Protein AF-A0A2S0JTE1-F1 (afdb_monomer_lite)

pLDDT: mean 75.39, std 14.29, range [30.73, 97.19]

Secondary structure (DSSP, 8-state):
------HHHHHHHHHHHHHHHHTTPBPP-GGG--SSEEEETTTTEEEEPPTTHHHHHHHHHHHH-TTSPP--HHHHHHHHHHHHHHTT--HHHHHHHH-TT-HHHHHHHHHHHHHHHHHHHHHHHHHHHHHHHHHHHHS--

Sequence (141 aa):
MYLQSSGEILQWKAKQQELYEEMGFKIAIEELQPVFTRFHQQKYEMTYMRESTPNDKLVAFYGRHPNLHRIKVHDFRHTHASLLFETGASLKDVQARLGHSDIKTTMDIYTHVTQTAREKLADQFKITLIFNQGVLFLLST

Structure (mmCIF, N/CA/C/O backbone):
data_AF-A0A2S0JTE1-F1
#
_entry.id   AF-A0A2S0JTE1-F1
#
loop_
_atom_site.group_PDB
_atom_site.id
_atom_site.type_symbol
_atom_site.label_atom_id
_atom_site.label_alt_id
_atom_site.label_comp_id
_atom_site.label_asym_id
_atom_site.label_entity_id
_atom_site.label_seq_id
_atom_site.pdbx_PDB_ins_code
_atom_site.Cartn_x
_atom_site.Cartn_y
_atom_site.Cartn_z
_atom_site.occupancy
_atom_site.B_iso_or_equiv
_atom_site.auth_seq_id
_atom_site.auth_comp_id
_atom_site.auth_asym_id
_atom_site.auth_atom_id
_atom_site.pdbx_PDB_model_num
ATOM 1 N N . MET A 1 1 ? 7.929 18.487 3.326 1.00 30.73 1 MET A N 1
ATOM 2 C CA . MET A 1 1 ? 8.744 17.881 4.398 1.00 30.73 1 MET A CA 1
ATOM 3 C C . MET A 1 1 ? 9.301 16.584 3.834 1.00 30.73 1 MET A C 1
ATOM 5 O O . MET A 1 1 ? 8.558 15.620 3.714 1.00 30.73 1 MET A O 1
ATOM 9 N N . TYR A 1 2 ? 10.533 16.621 3.321 1.00 33.75 2 TYR A N 1
ATOM 10 C CA . TYR A 1 2 ? 11.193 15.449 2.747 1.00 33.75 2 TYR A CA 1
ATOM 11 C C . TYR A 1 2 ? 11.408 14.440 3.874 1.00 33.75 2 TYR A C 1
ATOM 13 O O . TYR A 1 2 ? 12.097 14.743 4.845 1.00 33.75 2 TYR A O 1
ATOM 21 N N . LEU A 1 3 ? 10.763 13.278 3.783 1.00 41.69 3 LEU A N 1
ATOM 22 C CA . LEU A 1 3 ? 11.110 12.140 4.622 1.00 41.69 3 LEU A CA 1
ATOM 23 C C . LEU A 1 3 ? 12.594 11.864 4.366 1.00 41.69 3 LEU A C 1
ATOM 25 O O . LEU A 1 3 ? 12.960 11.563 3.231 1.00 41.69 3 LEU A O 1
ATOM 29 N N . GLN A 1 4 ? 13.440 12.021 5.387 1.00 48.25 4 GLN A N 1
ATOM 30 C CA . GLN A 1 4 ? 14.781 11.445 5.376 1.00 48.25 4 GLN A CA 1
ATOM 31 C C . GLN A 1 4 ? 14.611 9.975 4.998 1.00 48.25 4 GLN A C 1
ATOM 33 O O . GLN A 1 4 ? 14.026 9.203 5.757 1.00 48.25 4 GLN A O 1
ATOM 38 N N . SER A 1 5 ? 15.037 9.616 3.789 1.00 56.75 5 SER A N 1
ATOM 39 C CA . SER A 1 5 ? 15.086 8.234 3.332 1.00 56.75 5 SER A CA 1
ATOM 40 C C . SER A 1 5 ? 15.784 7.425 4.423 1.00 56.75 5 SER A C 1
ATOM 42 O O . SER A 1 5 ? 16.907 7.765 4.799 1.00 56.75 5 SER A O 1
ATOM 44 N N . SER A 1 6 ? 15.123 6.405 4.978 1.00 68.94 6 SER A N 1
ATOM 45 C CA . SER A 1 6 ? 15.766 5.522 5.955 1.00 68.94 6 SER A CA 1
ATOM 46 C C . SER A 1 6 ? 17.057 4.957 5.349 1.00 68.94 6 SER A C 1
ATOM 48 O O . SER A 1 6 ? 17.132 4.757 4.134 1.00 68.94 6 SER A O 1
ATOM 50 N N . GLY A 1 7 ? 18.087 4.708 6.166 1.00 79.00 7 GLY A N 1
ATOM 51 C CA . GLY A 1 7 ? 19.387 4.222 5.673 1.00 79.00 7 GLY A CA 1
ATOM 52 C C . GLY A 1 7 ? 19.273 2.968 4.796 1.00 79.00 7 GLY A C 1
ATOM 53 O O . GLY A 1 7 ? 20.006 2.819 3.824 1.00 79.00 7 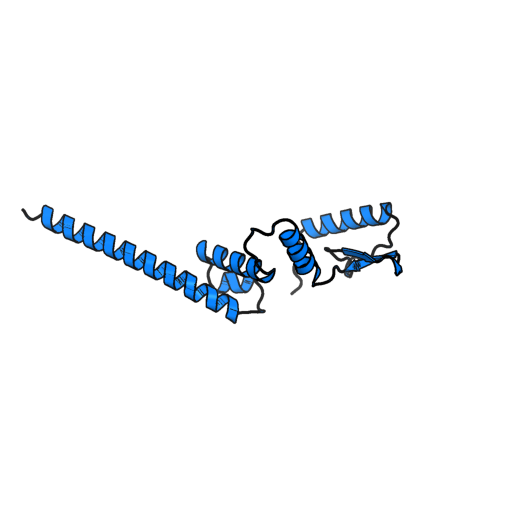GLY A O 1
ATOM 54 N N . GLU A 1 8 ? 18.273 2.131 5.064 1.00 82.19 8 GLU A N 1
ATOM 55 C CA . GLU A 1 8 ? 17.927 0.950 4.269 1.00 82.19 8 GLU A CA 1
ATOM 56 C C . GLU A 1 8 ? 17.513 1.289 2.830 1.00 82.19 8 GLU A C 1
ATOM 58 O O . GLU A 1 8 ? 17.894 0.586 1.899 1.00 82.19 8 GLU A O 1
ATOM 63 N N . ILE A 1 9 ? 16.764 2.378 2.613 1.00 81.12 9 ILE A N 1
ATOM 64 C CA . ILE A 1 9 ? 16.355 2.811 1.268 1.00 81.12 9 ILE A CA 1
ATOM 65 C C . ILE A 1 9 ? 17.574 3.277 0.473 1.00 81.12 9 ILE A C 1
ATOM 67 O O . ILE A 1 9 ? 17.660 3.001 -0.721 1.00 81.12 9 ILE A O 1
ATOM 71 N N . LEU A 1 10 ? 18.516 3.967 1.119 1.00 81.62 10 LEU A N 1
ATOM 72 C CA . LEU A 1 10 ? 19.754 4.404 0.470 1.00 81.62 10 LEU A CA 1
ATOM 73 C C . LEU A 1 10 ? 20.633 3.204 0.099 1.00 81.62 10 LEU A C 1
ATOM 75 O O . LEU A 1 10 ? 21.081 3.107 -1.040 1.00 81.62 10 LEU A O 1
ATOM 79 N N . GLN A 1 11 ? 20.798 2.248 1.018 1.00 83.75 11 GLN A N 1
ATOM 80 C CA . GLN A 1 11 ? 21.508 0.992 0.753 1.00 83.75 11 GLN A CA 1
ATOM 81 C C . GLN A 1 11 ? 20.857 0.193 -0.380 1.00 83.75 11 GLN A C 1
ATOM 83 O O . GLN A 1 11 ? 21.544 -0.298 -1.276 1.00 83.75 11 GLN A O 1
ATOM 88 N N . TRP A 1 12 ? 19.526 0.088 -0.370 1.00 84.44 12 TRP A N 1
ATOM 89 C CA . TRP A 1 12 ? 18.780 -0.567 -1.436 1.00 84.44 12 TRP A CA 1
ATOM 90 C C . TRP A 1 12 ? 18.990 0.129 -2.781 1.00 84.44 12 TRP A C 1
ATOM 92 O O . TRP A 1 12 ? 19.245 -0.543 -3.775 1.00 84.44 12 TRP A O 1
ATOM 102 N N . LYS A 1 13 ? 18.924 1.465 -2.822 1.00 82.25 13 LYS A N 1
ATOM 103 C CA . LYS A 1 13 ? 19.149 2.231 -4.052 1.00 82.25 13 LYS A CA 1
ATOM 104 C C . LYS A 1 13 ? 20.551 2.015 -4.616 1.00 82.25 13 LYS A C 1
ATOM 106 O O . LYS A 1 13 ? 20.650 1.788 -5.818 1.00 82.25 13 LYS A O 1
ATOM 111 N N . ALA A 1 14 ? 21.585 2.013 -3.776 1.00 83.00 14 ALA A N 1
ATOM 112 C CA . ALA A 1 14 ? 22.957 1.731 -4.201 1.00 83.00 14 ALA A CA 1
ATOM 113 C C . ALA A 1 14 ? 23.080 0.322 -4.805 1.00 83.00 14 ALA A C 1
ATOM 115 O O . ALA A 1 14 ? 23.499 0.165 -5.947 1.00 83.00 14 ALA A O 1
ATOM 116 N N . LYS A 1 15 ? 22.575 -0.702 -4.106 1.00 85.81 15 LYS A N 1
ATOM 117 C CA . LYS A 1 15 ? 22.563 -2.081 -4.621 1.00 85.81 15 LYS A CA 1
ATOM 118 C C . LYS A 1 15 ? 21.767 -2.220 -5.923 1.00 85.81 15 LYS A C 1
ATOM 120 O O . LYS A 1 15 ? 22.122 -2.984 -6.813 1.00 85.81 15 LYS A O 1
ATOM 125 N N . GLN A 1 16 ? 20.656 -1.501 -6.036 1.00 84.31 16 GLN A N 1
ATOM 126 C CA . GLN A 1 16 ? 19.828 -1.499 -7.236 1.00 84.31 16 GLN A CA 1
ATOM 127 C C . GLN A 1 16 ? 20.565 -0.876 -8.433 1.00 84.31 16 GLN A C 1
ATOM 129 O O . GLN A 1 16 ? 20.365 -1.340 -9.552 1.00 84.31 16 GLN A O 1
ATOM 134 N N . GLN A 1 17 ? 21.399 0.147 -8.215 1.00 81.19 17 GLN A N 1
ATOM 135 C CA . GLN A 1 17 ? 22.239 0.735 -9.264 1.00 81.19 17 GLN A CA 1
ATOM 136 C C . GLN A 1 17 ? 23.247 -0.286 -9.793 1.00 81.19 17 GLN A C 1
ATOM 138 O O . GLN A 1 17 ? 23.242 -0.546 -10.993 1.00 81.19 17 GLN A O 1
ATOM 143 N N . GLU A 1 18 ? 24.004 -0.938 -8.906 1.00 85.81 18 GLU A N 1
ATOM 144 C CA . GLU A 1 18 ? 24.967 -1.991 -9.273 1.00 85.81 18 GLU A CA 1
ATOM 145 C C . GLU A 1 18 ? 24.303 -3.087 -10.126 1.00 85.81 18 GLU A C 1
ATOM 147 O O . GLU A 1 18 ? 24.765 -3.413 -11.217 1.00 85.81 18 GLU A O 1
ATOM 152 N N . LEU A 1 19 ? 23.139 -3.586 -9.689 1.00 84.81 19 LEU A N 1
ATOM 153 C CA . LEU A 1 19 ? 22.376 -4.597 -10.432 1.00 84.81 19 LEU A CA 1
ATOM 154 C C . LEU A 1 19 ? 21.927 -4.113 -11.819 1.00 84.81 19 LEU A C 1
ATOM 156 O O . LEU A 1 19 ? 21.819 -4.907 -12.752 1.00 84.81 19 LEU A O 1
ATOM 160 N N . TYR A 1 20 ? 21.605 -2.829 -11.967 1.00 84.25 20 TYR A N 1
ATOM 161 C CA . TYR A 1 20 ? 21.183 -2.271 -13.253 1.00 84.25 20 TYR A CA 1
ATOM 162 C C . TYR A 1 20 ? 22.357 -2.085 -14.205 1.00 84.25 20 TYR A C 1
ATOM 164 O O . TYR A 1 20 ? 22.204 -2.379 -15.391 1.00 84.25 20 TYR A O 1
ATOM 172 N N . GLU A 1 21 ? 23.511 -1.671 -13.689 1.00 82.50 21 GLU A N 1
ATOM 173 C CA . GLU A 1 21 ? 24.775 -1.625 -14.425 1.00 82.50 21 GLU A CA 1
ATOM 174 C C . GLU A 1 21 ? 25.175 -3.008 -14.947 1.00 82.50 21 GLU A C 1
ATOM 176 O O . GLU A 1 21 ? 25.426 -3.153 -16.144 1.00 82.50 21 GLU A O 1
ATOM 181 N N . GLU A 1 22 ? 25.144 -4.040 -14.097 1.00 85.50 22 GLU A N 1
ATOM 182 C CA . GLU A 1 22 ? 25.446 -5.427 -14.486 1.00 85.50 22 GLU A CA 1
ATOM 183 C C . GLU A 1 22 ? 24.525 -5.941 -15.602 1.00 85.50 22 GLU A C 1
ATOM 185 O O . GLU A 1 22 ? 24.953 -6.671 -16.497 1.00 85.50 22 GLU A O 1
ATOM 190 N N . MET A 1 23 ? 23.253 -5.540 -15.579 1.00 81.94 23 MET A N 1
ATOM 191 C CA . MET A 1 23 ? 22.270 -5.897 -16.605 1.00 81.94 23 MET A CA 1
ATOM 192 C C . MET A 1 23 ? 22.329 -4.995 -17.854 1.00 81.94 23 MET A C 1
ATOM 194 O O . MET A 1 23 ? 21.562 -5.203 -18.798 1.00 81.94 23 MET A O 1
ATOM 198 N N . GLY A 1 24 ? 23.228 -4.004 -17.886 1.00 80.69 24 GLY A N 1
ATOM 199 C CA . GLY A 1 24 ? 23.432 -3.097 -19.017 1.00 80.69 24 GLY A CA 1
ATOM 200 C C . GLY A 1 24 ? 22.364 -2.007 -19.165 1.00 80.69 24 GLY A C 1
ATOM 201 O O . GLY A 1 24 ? 22.174 -1.479 -20.265 1.00 80.69 24 GLY A O 1
ATOM 202 N N . PHE A 1 25 ? 21.639 -1.672 -18.096 1.00 77.69 25 PHE A N 1
ATOM 203 C CA . PHE A 1 25 ? 20.640 -0.604 -18.098 1.00 77.69 25 PHE A CA 1
ATOM 204 C C . PHE A 1 25 ? 21.260 0.753 -17.759 1.00 77.69 25 PHE A C 1
ATOM 206 O O . PHE A 1 25 ? 22.122 0.872 -16.893 1.00 77.69 25 PHE A O 1
ATOM 213 N N . LYS A 1 26 ? 20.762 1.815 -18.402 1.00 69.62 26 LYS A N 1
ATOM 214 C CA . LYS A 1 26 ? 21.105 3.190 -18.020 1.00 69.62 26 LYS A CA 1
ATOM 215 C C . LYS A 1 26 ? 20.475 3.512 -16.665 1.00 69.62 26 LYS A C 1
ATOM 217 O O . LYS A 1 26 ? 19.256 3.419 -16.513 1.00 69.62 26 LYS A O 1
ATOM 222 N N . ILE A 1 27 ? 21.299 3.898 -15.698 1.00 65.94 27 ILE A N 1
ATOM 223 C CA . ILE A 1 27 ? 20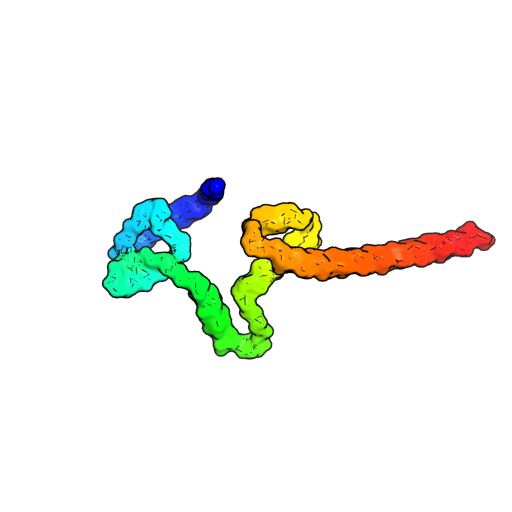.844 4.309 -14.370 1.00 65.94 27 ILE A CA 1
ATOM 224 C C . ILE A 1 27 ? 20.290 5.736 -14.438 1.00 65.94 27 ILE A C 1
ATOM 226 O O . ILE A 1 27 ? 20.905 6.635 -15.013 1.00 65.94 27 ILE A O 1
ATOM 230 N N . ALA A 1 28 ? 19.116 5.945 -13.845 1.00 62.50 28 ALA A N 1
ATOM 231 C CA . ALA A 1 28 ? 18.589 7.280 -13.597 1.00 62.50 28 ALA A CA 1
ATOM 232 C C . ALA A 1 28 ? 19.367 7.943 -12.446 1.00 62.50 28 ALA A C 1
ATOM 234 O O . ALA A 1 28 ? 19.648 7.292 -11.444 1.00 62.50 28 ALA A O 1
ATOM 235 N N . ILE A 1 29 ? 19.670 9.236 -12.582 1.00 61.94 29 ILE A N 1
ATOM 236 C CA . ILE A 1 29 ? 20.277 10.089 -11.540 1.00 61.94 29 ILE A CA 1
ATOM 237 C C . ILE A 1 29 ? 19.571 9.875 -10.184 1.00 61.94 29 ILE A C 1
ATOM 239 O O . ILE A 1 29 ? 18.352 9.707 -10.171 1.00 61.94 29 ILE A O 1
ATOM 243 N N . GLU A 1 30 ? 20.299 9.891 -9.057 1.00 59.62 30 GLU A N 1
ATOM 244 C CA . GLU A 1 30 ? 19.799 9.498 -7.715 1.00 59.62 30 GLU A CA 1
ATOM 245 C C . GLU A 1 30 ? 18.428 10.093 -7.326 1.00 59.62 30 GLU A C 1
ATOM 247 O O . GLU A 1 30 ? 17.599 9.411 -6.707 1.00 59.62 30 GLU A O 1
ATOM 252 N N . GLU A 1 31 ? 18.164 11.346 -7.716 1.00 59.78 31 GLU A N 1
ATOM 253 C CA . GLU A 1 31 ? 16.904 12.065 -7.464 1.00 59.78 31 GLU A CA 1
ATOM 254 C C . GLU A 1 31 ? 15.696 11.455 -8.195 1.00 59.78 31 GLU A C 1
ATOM 256 O O . GLU A 1 31 ? 14.566 11.536 -7.712 1.00 59.78 31 GLU A O 1
ATOM 261 N N . LEU A 1 32 ? 15.925 10.795 -9.330 1.00 62.16 32 LEU A N 1
ATOM 262 C CA . LEU A 1 32 ? 14.907 10.182 -10.184 1.00 62.16 32 LEU A CA 1
ATOM 263 C C . LEU A 1 32 ? 14.923 8.651 -10.136 1.00 62.16 32 LEU A C 1
ATOM 265 O O . LEU A 1 32 ? 14.179 8.014 -10.879 1.00 62.16 32 LEU A O 1
ATOM 269 N N . GLN A 1 33 ? 15.726 8.038 -9.262 1.00 70.44 33 GLN A N 1
ATOM 270 C CA . GLN A 1 33 ? 15.777 6.584 -9.144 1.00 70.44 33 GLN A CA 1
ATOM 271 C C . GLN A 1 33 ? 14.513 6.038 -8.447 1.00 70.44 33 GLN A C 1
ATOM 273 O O . GLN A 1 33 ? 14.342 6.241 -7.234 1.00 70.44 33 GLN A O 1
ATOM 278 N N . PRO A 1 34 ? 13.632 5.306 -9.161 1.00 71.12 34 PRO A N 1
ATOM 279 C CA . PRO A 1 34 ? 12.435 4.733 -8.565 1.00 71.12 34 PRO A CA 1
ATOM 280 C C . PRO A 1 34 ? 12.807 3.549 -7.671 1.00 71.12 34 PRO A C 1
ATOM 282 O O . PRO A 1 34 ? 13.665 2.742 -8.027 1.00 71.12 34 PRO A O 1
ATOM 285 N N . VAL A 1 35 ? 12.110 3.409 -6.541 1.00 78.50 35 VAL A N 1
ATOM 286 C CA . VAL A 1 35 ? 12.207 2.215 -5.678 1.00 78.50 35 VAL A CA 1
ATOM 287 C C . VAL A 1 35 ? 11.477 1.029 -6.314 1.00 78.50 35 VAL A C 1
ATOM 289 O O . VAL A 1 35 ? 11.950 -0.101 -6.271 1.00 78.50 35 VAL A O 1
ATOM 292 N N . PHE A 1 36 ? 10.328 1.293 -6.942 1.00 81.38 36 PHE A N 1
ATOM 293 C CA . PHE A 1 36 ? 9.559 0.301 -7.685 1.00 81.38 36 PHE A CA 1
ATOM 294 C C . PHE A 1 36 ? 9.664 0.592 -9.175 1.00 81.38 36 PHE A C 1
ATOM 296 O O . PHE A 1 36 ? 9.100 1.568 -9.679 1.00 81.38 36 PHE A O 1
ATOM 303 N N . THR A 1 37 ? 10.384 -0.271 -9.879 1.00 82.06 37 THR A N 1
ATOM 304 C CA . THR A 1 37 ? 10.656 -0.121 -11.305 1.00 82.06 37 THR A CA 1
ATOM 305 C C . THR A 1 37 ? 9.977 -1.206 -12.127 1.00 82.06 37 THR A C 1
ATOM 307 O O . THR A 1 37 ? 9.576 -2.269 -11.646 1.00 82.06 37 THR A O 1
ATOM 310 N N . ARG A 1 38 ? 9.848 -0.919 -13.417 1.00 81.81 38 ARG A N 1
ATOM 311 C CA . ARG A 1 38 ? 9.529 -1.885 -14.458 1.00 81.81 38 ARG A CA 1
ATOM 312 C C . ARG A 1 38 ? 10.416 -1.596 -15.661 1.00 81.81 38 ARG A C 1
ATOM 314 O O . ARG A 1 38 ? 10.564 -0.438 -16.049 1.00 81.81 38 ARG A O 1
ATOM 321 N N . PHE A 1 39 ? 10.933 -2.649 -16.284 1.00 82.06 39 PHE A N 1
ATOM 322 C CA . PHE A 1 39 ? 11.671 -2.526 -17.534 1.00 82.06 39 PHE A CA 1
ATOM 323 C C . PHE A 1 39 ? 10.752 -2.087 -18.686 1.00 82.06 39 PHE A C 1
ATOM 325 O O . PHE A 1 39 ? 9.723 -2.720 -18.954 1.00 82.06 39 PHE A O 1
ATOM 332 N N . HIS A 1 40 ? 11.131 -1.008 -19.371 1.00 80.56 40 HIS A N 1
ATOM 333 C CA . HIS A 1 40 ? 10.423 -0.470 -20.525 1.00 80.56 40 HIS A CA 1
ATOM 334 C C . HIS A 1 40 ? 11.126 -0.871 -21.824 1.00 80.56 40 HIS A C 1
ATOM 336 O O . HIS A 1 40 ? 12.063 -0.211 -22.271 1.00 80.56 40 HIS A O 1
ATOM 342 N N . GLN A 1 41 ? 10.626 -1.928 -22.468 1.00 81.44 41 GLN A N 1
ATOM 343 C CA . GLN A 1 41 ? 11.253 -2.548 -23.645 1.00 81.44 41 GLN A CA 1
ATOM 344 C C . GLN A 1 41 ? 11.619 -1.552 -24.756 1.00 81.44 41 GLN A C 1
ATOM 346 O O . GLN A 1 41 ? 12.744 -1.572 -25.235 1.00 81.44 41 GLN A O 1
ATOM 351 N N . GLN A 1 42 ? 10.710 -0.644 -25.132 1.00 79.38 42 GLN A N 1
ATOM 352 C CA . GLN A 1 42 ? 10.952 0.292 -26.245 1.00 79.38 42 GLN A CA 1
ATOM 353 C C . GLN A 1 42 ? 12.036 1.337 -25.951 1.00 79.38 42 GLN A C 1
ATOM 355 O O . GLN A 1 42 ? 12.656 1.849 -26.873 1.00 79.38 42 GLN A O 1
ATOM 360 N N . LYS A 1 43 ? 12.233 1.681 -24.675 1.00 75.50 43 LYS A N 1
ATOM 361 C CA . LYS A 1 43 ? 13.214 2.693 -24.257 1.00 75.50 43 LYS A CA 1
ATOM 362 C C . LYS A 1 43 ? 14.505 2.064 -23.740 1.00 75.50 43 LYS A C 1
ATOM 364 O O . LYS A 1 43 ? 15.481 2.771 -23.530 1.00 75.50 43 LYS A O 1
ATOM 369 N N . TYR A 1 44 ? 14.490 0.746 -23.540 1.00 78.00 44 TYR A N 1
ATOM 370 C CA . TYR A 1 44 ? 15.576 -0.020 -22.950 1.00 78.00 44 TYR A CA 1
ATOM 371 C C . TYR A 1 44 ? 16.057 0.578 -21.612 1.00 78.00 44 TYR A C 1
ATOM 373 O O . TYR A 1 44 ? 17.248 0.677 -21.335 1.00 78.00 44 TYR A O 1
ATOM 381 N N . GLU A 1 45 ? 15.106 1.007 -20.777 1.00 77.12 45 GLU A N 1
ATOM 382 C CA . GLU A 1 45 ? 15.378 1.674 -19.501 1.00 77.12 45 GLU A CA 1
ATOM 383 C C . GLU A 1 45 ? 14.440 1.174 -18.394 1.00 77.12 45 GLU A C 1
ATOM 385 O O . GLU A 1 45 ? 13.353 0.642 -18.656 1.00 77.12 45 GLU A O 1
ATOM 390 N N . MET A 1 46 ? 14.855 1.356 -17.141 1.00 78.62 46 MET A N 1
ATOM 391 C CA . MET A 1 46 ? 14.006 1.122 -15.976 1.00 78.62 46 MET A CA 1
ATOM 392 C C . MET A 1 46 ? 13.134 2.352 -15.724 1.00 78.62 46 MET A C 1
ATOM 394 O O . MET A 1 46 ? 13.637 3.437 -15.455 1.00 78.62 46 MET A O 1
ATOM 398 N N . THR A 1 47 ? 11.816 2.177 -15.783 1.00 79.56 47 THR A N 1
ATOM 399 C CA . THR A 1 47 ? 10.840 3.254 -15.551 1.00 79.56 47 THR A CA 1
ATOM 400 C C . THR A 1 47 ? 10.033 3.010 -14.281 1.00 79.56 47 THR A C 1
ATOM 402 O O . THR A 1 47 ? 10.021 1.894 -13.759 1.00 79.56 47 THR A O 1
ATOM 405 N N . TYR A 1 48 ? 9.303 4.023 -13.814 1.00 82.50 48 TYR A N 1
ATOM 406 C CA . TYR A 1 48 ? 8.351 3.879 -12.713 1.00 82.50 48 TYR A CA 1
ATOM 407 C C . TYR A 1 48 ? 7.321 2.775 -12.981 1.00 82.50 48 TYR A C 1
ATOM 409 O O . TYR A 1 48 ? 6.783 2.629 -14.083 1.00 82.50 48 TYR A O 1
ATOM 417 N N . MET A 1 49 ? 7.027 1.996 -11.943 1.00 85.12 49 MET A N 1
ATOM 418 C CA . MET A 1 49 ? 5.904 1.067 -11.955 1.00 85.12 49 MET A CA 1
ATOM 419 C C . MET A 1 49 ? 4.579 1.835 -12.111 1.00 85.12 49 MET A C 1
ATOM 421 O O . MET A 1 49 ? 4.395 2.895 -11.520 1.00 85.12 49 MET A O 1
ATOM 425 N N . ARG A 1 50 ? 3.633 1.293 -12.892 1.00 84.88 50 ARG A N 1
ATOM 426 C CA . ARG A 1 50 ? 2.291 1.890 -13.023 1.00 84.88 50 ARG A CA 1
ATOM 427 C C . ARG A 1 50 ? 1.536 1.796 -11.701 1.00 84.88 50 ARG A C 1
ATOM 429 O O . ARG A 1 50 ? 1.565 0.741 -11.070 1.00 84.88 50 ARG A O 1
ATOM 436 N N . GLU A 1 51 ? 0.766 2.824 -11.365 1.00 84.81 51 GLU A N 1
ATOM 437 C CA . GLU A 1 51 ? -0.057 2.859 -10.145 1.00 84.81 51 GLU A CA 1
ATOM 438 C C . GLU A 1 51 ? -1.103 1.735 -10.081 1.00 84.81 51 GLU A C 1
ATOM 440 O O . GLU A 1 51 ? -1.438 1.268 -8.997 1.00 84.81 51 GLU A O 1
ATOM 445 N N . SER A 1 52 ? -1.581 1.239 -11.231 1.00 88.12 52 SER A N 1
ATOM 446 C CA . SER A 1 52 ? -2.523 0.110 -11.295 1.00 88.12 52 SER A CA 1
ATOM 447 C C . SER A 1 52 ? -1.882 -1.247 -10.998 1.00 88.12 52 SER A C 1
ATOM 449 O O . SER A 1 52 ? -2.600 -2.204 -10.720 1.00 88.12 52 SER A O 1
ATOM 451 N N . THR A 1 53 ? -0.548 -1.349 -11.032 1.00 91.00 53 THR A N 1
ATOM 452 C CA . THR A 1 53 ? 0.168 -2.633 -10.954 1.00 91.00 53 THR A CA 1
ATOM 453 C C . THR A 1 53 ? -0.221 -3.465 -9.726 1.00 91.00 53 THR A C 1
ATOM 455 O O . THR A 1 53 ? -0.426 -4.668 -9.887 1.00 91.00 53 THR A O 1
ATOM 458 N N . PRO A 1 54 ? -0.376 -2.895 -8.512 1.00 90.81 54 PRO A N 1
ATOM 459 C CA . PRO A 1 54 ? -0.851 -3.657 -7.359 1.00 90.81 54 PRO A CA 1
ATOM 460 C C . PRO A 1 54 ? -2.244 -4.267 -7.571 1.00 90.81 54 PRO A C 1
ATOM 462 O O . PRO A 1 54 ? -2.451 -5.431 -7.234 1.00 90.81 54 PRO A O 1
ATOM 465 N N . ASN A 1 55 ? -3.175 -3.527 -8.186 1.00 93.12 55 ASN A N 1
ATOM 466 C CA . ASN A 1 55 ? -4.504 -4.050 -8.518 1.00 93.12 55 ASN A CA 1
ATOM 467 C C . ASN A 1 55 ? -4.402 -5.182 -9.547 1.00 93.12 55 ASN A C 1
ATOM 469 O O . ASN A 1 55 ? -5.000 -6.237 -9.351 1.00 93.12 55 ASN A O 1
ATOM 473 N N . ASP A 1 56 ? -3.594 -5.007 -10.595 1.00 93.06 56 ASP A N 1
ATOM 474 C CA . ASP A 1 56 ? -3.397 -6.019 -11.641 1.00 93.06 56 ASP A CA 1
ATOM 475 C C . ASP A 1 56 ? -2.821 -7.321 -11.055 1.00 93.06 56 ASP A C 1
ATOM 477 O O . ASP A 1 56 ? -3.267 -8.429 -11.369 1.00 93.06 56 ASP A O 1
ATOM 481 N N . LYS A 1 57 ? -1.851 -7.197 -10.139 1.00 93.19 57 LYS A N 1
ATOM 482 C CA . LYS A 1 57 ? -1.269 -8.334 -9.413 1.00 93.19 57 LYS A CA 1
ATOM 483 C C . LYS A 1 57 ? -2.297 -9.028 -8.524 1.00 93.19 57 LYS A C 1
ATOM 485 O O . LYS A 1 57 ? -2.308 -10.259 -8.480 1.00 93.19 57 LYS A O 1
ATOM 490 N N . LEU A 1 58 ? -3.161 -8.267 -7.857 1.00 94.75 58 LEU A N 1
ATOM 491 C CA . LEU A 1 58 ? -4.212 -8.802 -6.996 1.00 94.75 58 LEU A CA 1
ATOM 492 C C . LEU A 1 58 ? -5.295 -9.534 -7.808 1.00 94.75 58 LEU A C 1
ATOM 494 O O . LEU A 1 58 ? -5.713 -10.629 -7.438 1.00 94.75 58 LEU A O 1
ATOM 498 N N . VAL A 1 59 ? -5.673 -9.005 -8.975 1.00 94.56 59 VAL A N 1
ATOM 499 C CA . VAL A 1 59 ? -6.565 -9.689 -9.927 1.00 94.56 59 VAL A CA 1
ATOM 500 C C . VAL A 1 59 ? -5.956 -11.015 -10.385 1.00 94.56 59 VAL A C 1
ATOM 502 O O . VAL A 1 59 ? -6.620 -12.051 -10.329 1.00 94.56 59 VAL A O 1
ATOM 505 N N . ALA A 1 60 ? -4.679 -11.013 -10.778 1.00 95.31 60 ALA A N 1
ATOM 506 C CA . ALA A 1 60 ? -3.980 -12.232 -11.179 1.00 95.31 60 ALA A CA 1
ATOM 507 C C . ALA A 1 60 ? -3.874 -13.255 -10.033 1.00 95.31 60 ALA A C 1
ATOM 509 O O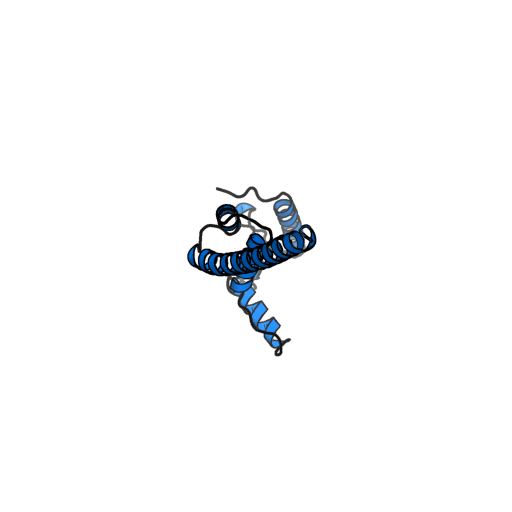 . ALA A 1 60 ? -3.948 -14.460 -10.271 1.00 95.31 60 ALA A O 1
ATOM 510 N N . PHE A 1 61 ? -3.710 -12.790 -8.792 1.00 96.38 61 PHE A N 1
ATOM 511 C CA . PHE A 1 61 ? -3.728 -13.639 -7.602 1.00 96.38 61 PHE A CA 1
ATOM 512 C C . PHE A 1 61 ? -5.089 -14.321 -7.421 1.00 96.38 61 PHE A C 1
ATOM 514 O O . PHE A 1 61 ? -5.141 -15.544 -7.308 1.00 96.38 61 PHE A O 1
ATOM 521 N N . TYR A 1 62 ? -6.195 -13.579 -7.500 1.00 96.75 62 TYR A N 1
ATOM 522 C CA . TYR A 1 62 ? -7.535 -14.167 -7.401 1.00 96.75 62 TYR A CA 1
ATOM 523 C C . TYR A 1 62 ? -7.890 -15.096 -8.558 1.00 96.75 62 TYR A C 1
ATOM 525 O O . TYR A 1 62 ? -8.658 -16.033 -8.363 1.00 96.75 62 TYR A O 1
ATOM 533 N N . GLY A 1 63 ? -7.306 -14.891 -9.741 1.00 95.94 63 GLY A N 1
ATOM 534 C CA . GLY A 1 63 ? -7.414 -15.849 -10.843 1.00 95.94 63 GLY A CA 1
ATOM 535 C C . GLY A 1 63 ? -6.851 -17.232 -10.491 1.00 95.94 63 GLY A C 1
ATOM 536 O O . GLY A 1 63 ? -7.368 -18.238 -10.962 1.00 95.94 63 GLY A O 1
ATOM 537 N N . ARG A 1 64 ? -5.831 -17.295 -9.623 1.00 97.19 64 ARG A N 1
ATOM 538 C CA . ARG A 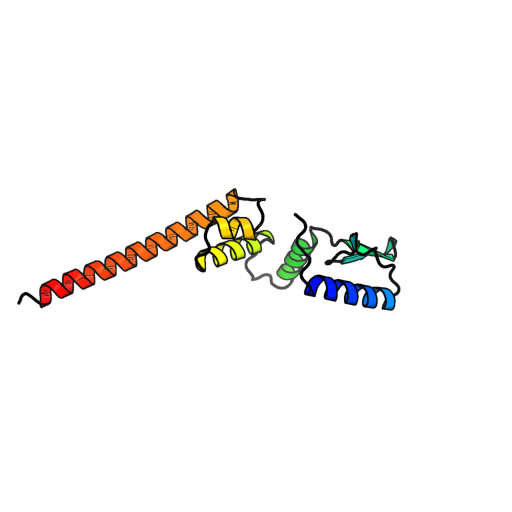1 64 ? -5.244 -18.551 -9.121 1.00 97.19 64 ARG A CA 1
ATOM 539 C C . ARG A 1 64 ? -5.930 -19.087 -7.862 1.00 97.19 64 ARG A C 1
ATOM 541 O O . ARG A 1 64 ? -5.766 -20.258 -7.538 1.00 97.19 64 ARG A O 1
ATOM 548 N N . HIS A 1 65 ? -6.693 -18.249 -7.163 1.00 96.25 65 HIS A N 1
ATOM 549 C CA . HIS A 1 65 ? -7.355 -18.581 -5.900 1.00 96.25 65 HIS A CA 1
ATOM 550 C C . HIS A 1 65 ? -8.836 -18.158 -5.918 1.00 96.25 65 HIS A C 1
ATOM 552 O O . HIS A 1 65 ? -9.224 -17.242 -5.188 1.00 96.25 65 HIS A O 1
ATOM 558 N N . PRO A 1 66 ? -9.684 -18.812 -6.736 1.00 94.38 66 PRO A N 1
ATOM 559 C CA . PRO A 1 66 ? -11.061 -18.370 -6.976 1.00 94.38 66 PRO A CA 1
ATOM 560 C C . PRO A 1 66 ? -11.967 -18.443 -5.739 1.00 94.38 66 PRO A C 1
ATOM 562 O O . PRO A 1 66 ? -12.949 -17.714 -5.665 1.00 94.38 66 PRO A O 1
ATOM 565 N N . ASN A 1 67 ? -11.624 -19.284 -4.759 1.00 96.44 67 ASN A N 1
ATOM 566 C CA . ASN A 1 67 ? -12.421 -19.491 -3.546 1.00 96.44 67 ASN A CA 1
ATOM 567 C C . ASN A 1 67 ? -12.116 -18.478 -2.430 1.00 96.44 67 ASN A C 1
ATOM 569 O O . ASN A 1 67 ? -12.750 -18.521 -1.378 1.00 96.44 67 ASN A O 1
ATOM 573 N N . LEU A 1 68 ? -11.127 -17.597 -2.613 1.00 95.31 68 LEU A N 1
ATOM 574 C CA . LEU A 1 68 ? -10.802 -16.583 -1.616 1.00 95.31 68 LEU A CA 1
ATOM 575 C C . LEU A 1 68 ? -11.722 -15.372 -1.744 1.00 95.31 68 LEU A C 1
ATOM 577 O O . LEU A 1 68 ? -12.042 -14.914 -2.842 1.00 95.31 68 LEU A O 1
ATOM 581 N N . HIS A 1 69 ? -12.084 -14.808 -0.593 1.00 93.56 69 HIS A N 1
ATOM 582 C CA . HIS A 1 69 ? -12.786 -13.537 -0.541 1.00 93.56 69 HIS A CA 1
ATOM 583 C C . HIS A 1 69 ? -11.946 -12.433 -1.198 1.00 93.56 69 HIS A C 1
ATOM 585 O O . HIS A 1 69 ? -10.737 -12.312 -0.963 1.00 93.56 69 HIS A O 1
ATOM 591 N N . ARG A 1 70 ? -12.598 -11.632 -2.043 1.00 93.31 70 ARG A N 1
ATOM 592 C CA . ARG A 1 70 ? -11.945 -10.571 -2.805 1.00 93.31 70 ARG A CA 1
ATOM 593 C C . ARG A 1 70 ? -11.893 -9.283 -2.004 1.00 93.31 70 ARG A C 1
ATOM 595 O O . ARG A 1 70 ? -12.934 -8.738 -1.661 1.00 93.31 70 ARG A O 1
ATOM 602 N N . ILE A 1 71 ? -10.685 -8.774 -1.815 1.00 92.50 71 ILE A N 1
ATOM 603 C CA . ILE A 1 71 ? -10.415 -7.447 -1.270 1.00 92.50 71 ILE A CA 1
ATOM 604 C C . ILE A 1 71 ? -9.751 -6.572 -2.337 1.00 92.50 71 ILE A C 1
ATOM 606 O O . ILE A 1 71 ? -9.216 -7.064 -3.334 1.00 92.50 71 ILE A O 1
ATOM 610 N N . LYS A 1 72 ? -9.819 -5.259 -2.148 1.00 90.06 72 LYS A N 1
ATOM 611 C CA . LYS A 1 72 ? -9.161 -4.235 -2.961 1.00 90.06 72 LYS A CA 1
ATOM 612 C C . LYS A 1 72 ? -7.842 -3.827 -2.311 1.00 90.06 72 LYS A C 1
ATOM 614 O O . LYS A 1 72 ? -7.644 -3.986 -1.112 1.00 90.06 72 LYS A O 1
ATOM 619 N N . VAL A 1 73 ? -6.956 -3.199 -3.084 1.00 90.19 73 VAL A N 1
ATOM 620 C CA . VAL A 1 73 ? -5.677 -2.692 -2.553 1.00 90.19 73 VAL A CA 1
ATOM 621 C C . VAL A 1 73 ? -5.882 -1.670 -1.424 1.00 90.19 73 VAL A C 1
ATOM 623 O O . VAL A 1 73 ? -5.103 -1.633 -0.476 1.00 90.19 73 VAL A O 1
ATOM 626 N N . HIS A 1 74 ? -6.951 -0.869 -1.486 1.00 86.12 74 HIS A N 1
ATOM 627 C CA . HIS A 1 74 ? -7.267 0.100 -0.434 1.00 86.12 74 HIS A CA 1
ATOM 628 C C . HIS A 1 74 ? -7.685 -0.565 0.891 1.00 86.12 74 HIS A C 1
ATOM 630 O O . HIS A 1 74 ? -7.425 -0.010 1.957 1.00 86.12 74 HIS A O 1
ATOM 636 N N . ASP A 1 75 ? -8.217 -1.789 0.852 1.00 86.19 75 ASP A N 1
ATOM 637 C CA . ASP A 1 75 ? -8.653 -2.501 2.057 1.00 86.19 75 ASP A CA 1
ATOM 638 C C . ASP A 1 75 ? -7.464 -2.872 2.954 1.00 86.19 75 ASP A C 1
ATOM 640 O O . ASP A 1 75 ? -7.594 -2.857 4.174 1.00 86.19 75 ASP A O 1
ATOM 644 N N . PHE A 1 76 ? -6.263 -3.074 2.395 1.00 88.25 76 PHE A N 1
ATOM 645 C CA . PHE A 1 76 ? -5.047 -3.244 3.203 1.00 88.25 76 PHE A CA 1
ATOM 646 C C . PHE A 1 76 ? -4.745 -2.011 4.066 1.00 88.25 76 PHE A C 1
ATOM 648 O O . PHE A 1 76 ? -4.284 -2.143 5.201 1.00 88.25 76 PHE A O 1
ATOM 655 N N . ARG A 1 77 ? -5.026 -0.803 3.556 1.00 84.50 77 ARG A N 1
ATOM 656 C CA . ARG A 1 77 ? -4.875 0.440 4.326 1.00 84.50 77 ARG A CA 1
ATOM 657 C C . ARG A 1 77 ? -5.915 0.513 5.444 1.00 84.50 77 ARG A C 1
ATOM 659 O O . ARG A 1 77 ? -5.579 0.971 6.533 1.00 84.50 77 ARG A O 1
ATOM 666 N N . HIS A 1 78 ? -7.132 0.026 5.207 1.00 82.81 78 HIS A N 1
ATOM 667 C CA . HIS A 1 78 ? -8.153 -0.093 6.250 1.00 82.81 78 HIS A CA 1
ATOM 668 C C . HIS A 1 78 ? -7.749 -1.081 7.333 1.00 82.81 78 HIS A C 1
ATOM 670 O O . HIS A 1 78 ? -7.767 -0.715 8.501 1.00 82.81 78 HIS A O 1
ATOM 676 N N . THR A 1 79 ? -7.285 -2.276 6.963 1.00 85.62 79 THR A N 1
ATOM 677 C CA . THR A 1 79 ? -6.770 -3.255 7.928 1.00 85.62 79 THR A CA 1
ATOM 678 C C . THR A 1 79 ? -5.626 -2.671 8.755 1.00 85.62 79 THR A C 1
ATOM 680 O O . THR A 1 79 ? -5.606 -2.837 9.971 1.00 85.62 79 THR A O 1
ATOM 683 N N . HIS A 1 80 ? -4.705 -1.927 8.132 1.00 87.12 80 HIS A N 1
ATOM 684 C CA . HIS A 1 80 ? -3.636 -1.249 8.865 1.00 87.12 80 HIS A CA 1
ATOM 685 C C . HIS A 1 80 ? -4.178 -0.227 9.877 1.00 87.12 80 HIS A C 1
ATOM 687 O O . HIS A 1 80 ? -3.723 -0.207 11.017 1.00 87.12 80 HIS A O 1
ATOM 693 N N . ALA A 1 81 ? -5.166 0.584 9.490 1.00 83.81 81 ALA A N 1
ATOM 694 C CA . ALA A 1 81 ? -5.806 1.546 10.384 1.00 83.81 81 ALA A CA 1
ATOM 695 C C . ALA A 1 81 ? -6.520 0.857 11.559 1.00 83.81 81 ALA A C 1
ATOM 697 O O . ALA A 1 81 ? -6.313 1.244 12.707 1.00 83.81 81 ALA A O 1
ATOM 698 N N . SER A 1 82 ? -7.311 -0.185 11.285 1.00 82.00 82 SER A N 1
ATOM 699 C CA . SER A 1 82 ? -8.004 -0.978 12.306 1.00 82.00 82 SER A CA 1
ATOM 700 C C . SER A 1 82 ? -7.027 -1.570 13.318 1.00 82.00 82 SER A C 1
ATOM 702 O O . SER A 1 82 ? -7.218 -1.388 14.515 1.00 82.00 82 SER A O 1
ATOM 704 N N . LEU A 1 83 ? -5.935 -2.185 12.850 1.00 86.69 83 LEU A N 1
ATOM 705 C CA . LEU A 1 83 ? -4.904 -2.753 13.724 1.00 86.69 83 LEU A CA 1
ATOM 706 C C . LEU A 1 83 ? -4.232 -1.687 14.597 1.00 86.69 83 LEU A C 1
ATOM 708 O O . LEU A 1 83 ? -4.009 -1.918 15.782 1.00 86.69 83 LEU A O 1
ATOM 712 N N . LEU A 1 84 ? -3.939 -0.501 14.052 1.00 85.25 84 LEU A N 1
ATOM 713 C CA . LEU A 1 84 ? -3.386 0.593 14.858 1.00 85.25 84 LEU A CA 1
ATOM 714 C C . LEU A 1 84 ? -4.349 0.997 15.983 1.00 85.25 84 LEU A C 1
ATOM 716 O O . LEU A 1 84 ? -3.923 1.160 17.128 1.00 85.25 84 LEU A O 1
ATOM 720 N N . PHE A 1 85 ? -5.645 1.101 15.691 1.00 81.75 85 PHE A N 1
ATOM 721 C CA . PHE A 1 85 ? -6.644 1.403 16.714 1.00 81.75 85 PHE A CA 1
ATOM 722 C C . PHE A 1 85 ? -6.789 0.290 17.754 1.00 81.75 85 PHE A C 1
ATOM 724 O O . PHE A 1 85 ? -6.894 0.588 18.941 1.00 81.75 85 PHE A O 1
ATOM 731 N N . GLU A 1 86 ? -6.738 -0.978 17.344 1.00 80.94 86 GLU A N 1
ATOM 732 C CA . GLU A 1 86 ? -6.756 -2.118 18.270 1.00 80.94 86 GLU A CA 1
ATOM 733 C C . GLU A 1 86 ? -5.557 -2.113 19.226 1.00 80.94 86 GLU A C 1
ATOM 735 O O . GLU A 1 86 ? -5.698 -2.481 20.391 1.00 80.94 86 GLU A O 1
ATOM 740 N N . THR A 1 87 ? -4.395 -1.629 18.776 1.00 86.50 87 THR A N 1
ATOM 741 C CA . THR A 1 87 ? -3.213 -1.454 19.640 1.00 86.50 87 THR A CA 1
ATOM 742 C C . THR A 1 87 ? -3.287 -0.232 20.564 1.00 86.50 87 THR A C 1
ATOM 744 O O . THR A 1 87 ? -2.362 0.008 21.336 1.00 86.50 87 THR A O 1
ATOM 747 N N . GLY A 1 88 ? -4.378 0.540 20.515 1.00 81.88 88 GLY A N 1
ATOM 748 C CA . GLY A 1 88 ? -4.589 1.715 21.362 1.00 81.88 88 GLY A CA 1
ATOM 749 C C . GLY A 1 88 ? -3.998 3.017 20.815 1.00 81.88 88 GLY A C 1
ATOM 750 O O . GLY A 1 88 ? -3.912 3.993 21.559 1.00 81.88 88 GLY A O 1
ATOM 751 N N . ALA A 1 89 ? -3.597 3.067 19.538 1.00 83.75 89 ALA A N 1
ATOM 752 C CA . ALA A 1 89 ? -3.119 4.304 18.924 1.00 83.75 89 ALA A CA 1
ATOM 753 C C . ALA A 1 89 ? -4.223 5.373 18.908 1.00 83.75 89 ALA A C 1
ATOM 755 O O . ALA A 1 89 ? -5.392 5.084 18.629 1.00 83.75 89 ALA A O 1
ATOM 756 N N . SER A 1 90 ? -3.860 6.631 19.176 1.00 83.19 90 SER A N 1
ATOM 757 C CA . SER A 1 90 ? -4.832 7.720 19.114 1.00 83.19 90 SER A CA 1
ATOM 758 C C . SER A 1 90 ? -5.203 8.037 17.663 1.00 83.19 90 SER A C 1
ATOM 760 O O . SER A 1 90 ? -4.430 7.804 16.732 1.00 83.19 90 SER A O 1
ATOM 762 N N . LEU A 1 91 ? -6.373 8.649 17.453 1.00 80.62 91 LEU A N 1
ATOM 763 C CA . LEU A 1 91 ? -6.794 9.119 16.127 1.00 80.62 91 LEU A CA 1
ATOM 764 C C . LEU A 1 91 ? -5.733 10.012 15.468 1.00 80.62 91 LEU A C 1
ATOM 766 O O . LEU A 1 91 ? -5.489 9.895 14.270 1.00 80.62 91 LEU A O 1
ATOM 770 N N . LYS A 1 92 ? -5.073 10.865 16.255 1.00 80.75 92 LYS A N 1
ATOM 771 C CA . LYS A 1 92 ? -4.029 11.766 15.765 1.00 80.75 92 LYS A CA 1
ATOM 772 C C . LYS A 1 92 ? -2.792 10.998 15.294 1.00 80.75 92 LYS A C 1
ATOM 774 O O . LYS A 1 92 ? -2.233 11.344 14.254 1.00 80.75 92 LYS A O 1
ATOM 779 N N . ASP A 1 93 ? -2.409 9.941 16.007 1.00 83.75 93 ASP A N 1
ATOM 780 C CA . ASP A 1 93 ? -1.272 9.090 15.637 1.00 83.75 93 ASP A CA 1
ATOM 781 C C . ASP A 1 93 ? -1.564 8.322 14.348 1.00 83.75 93 ASP A C 1
ATOM 783 O O . ASP A 1 93 ? -0.740 8.297 13.434 1.00 83.75 93 ASP A O 1
ATOM 787 N N . VAL A 1 94 ? -2.771 7.759 14.231 1.00 82.31 94 VAL A N 1
ATOM 788 C CA . VAL A 1 94 ? -3.208 7.046 13.024 1.00 82.31 94 VAL A CA 1
ATOM 789 C C . VAL A 1 94 ? -3.273 7.993 11.823 1.00 82.31 94 VAL A C 1
ATOM 791 O O . VAL A 1 94 ? -2.778 7.659 10.748 1.00 82.31 94 VAL A O 1
ATOM 794 N N . GLN A 1 95 ? -3.805 9.205 11.996 1.00 78.94 95 GLN A N 1
ATOM 795 C CA . GLN A 1 95 ? -3.832 10.225 10.943 1.00 78.94 95 GLN A CA 1
ATOM 796 C C . GLN A 1 95 ? -2.429 10.630 10.482 1.00 78.94 95 GLN A C 1
ATOM 798 O O . GLN A 1 95 ? -2.170 10.682 9.277 1.00 78.94 95 GLN A O 1
ATOM 803 N N . ALA A 1 96 ? -1.518 10.886 11.425 1.00 83.75 96 ALA A N 1
ATOM 804 C CA . ALA A 1 96 ? -0.130 11.209 11.113 1.00 83.75 96 ALA A CA 1
ATOM 805 C C . ALA A 1 96 ? 0.565 10.048 10.383 1.00 83.75 96 ALA A C 1
ATOM 807 O O . ALA A 1 96 ? 1.295 10.268 9.417 1.00 83.75 96 ALA A O 1
ATOM 808 N N . ARG A 1 97 ? 0.292 8.804 10.798 1.00 84.19 97 ARG A N 1
ATOM 809 C CA . ARG A 1 97 ? 0.877 7.592 10.216 1.00 84.19 97 ARG A CA 1
ATOM 810 C C . ARG A 1 97 ? 0.393 7.307 8.797 1.00 84.19 97 ARG A C 1
ATOM 812 O O . ARG A 1 97 ? 1.189 6.883 7.961 1.00 84.19 97 ARG A O 1
ATOM 819 N N . LEU A 1 98 ? -0.895 7.505 8.529 1.00 80.94 98 LEU A N 1
ATOM 820 C CA . LEU A 1 98 ? -1.509 7.188 7.240 1.00 80.94 98 LEU A CA 1
ATOM 821 C C . LEU A 1 98 ? -1.294 8.289 6.189 1.00 80.94 98 LEU A C 1
ATOM 823 O O . LEU A 1 98 ? -1.381 8.009 4.991 1.00 80.94 98 LEU A O 1
ATOM 827 N N . GLY A 1 99 ? -0.988 9.520 6.603 1.00 73.94 99 GLY A N 1
ATOM 828 C CA . GLY A 1 99 ? -0.875 10.665 5.702 1.00 73.94 99 GLY A CA 1
ATOM 829 C C . GLY A 1 99 ? -2.256 11.175 5.274 1.00 73.94 99 GLY A C 1
ATOM 830 O O . GLY A 1 99 ? -3.127 10.397 4.886 1.00 73.94 99 GLY A O 1
ATOM 831 N N . HIS A 1 100 ? -2.438 12.493 5.374 1.00 62.50 100 HIS A N 1
ATOM 832 C CA . HIS A 1 100 ? -3.684 13.278 5.439 1.00 62.50 100 HIS A CA 1
ATOM 833 C C . HIS A 1 100 ? -4.779 13.102 4.358 1.00 62.50 100 HIS A C 1
ATOM 835 O O . HIS A 1 100 ? -5.712 13.900 4.333 1.00 62.50 100 HIS A O 1
ATOM 841 N N . SER A 1 101 ? -4.727 12.122 3.458 1.00 52.28 101 SER A N 1
ATOM 842 C CA . SER A 1 101 ? -5.582 12.126 2.263 1.00 52.28 101 SER A CA 1
ATOM 843 C C . SER A 1 101 ? -7.000 11.579 2.441 1.00 52.28 101 SER A C 1
ATOM 845 O O . SER A 1 101 ? -7.824 11.838 1.571 1.00 52.28 101 SER A O 1
ATOM 847 N N . ASP A 1 102 ? -7.337 10.887 3.535 1.00 57.75 102 ASP A N 1
ATOM 848 C CA . ASP A 1 102 ? -8.730 10.464 3.731 1.00 57.75 102 ASP A CA 1
ATOM 849 C C . ASP A 1 102 ? -9.132 10.294 5.204 1.00 57.75 102 ASP A C 1
ATOM 851 O O . ASP A 1 102 ? -9.080 9.213 5.803 1.00 57.75 102 ASP A O 1
ATOM 855 N N . ILE A 1 103 ? -9.533 11.418 5.800 1.00 58.16 103 ILE A N 1
ATOM 856 C CA . ILE A 1 103 ? -10.138 11.467 7.135 1.00 58.16 103 ILE A CA 1
ATOM 857 C C . ILE A 1 103 ? -11.457 10.705 7.177 1.00 58.16 103 ILE A C 1
ATOM 859 O O . ILE A 1 103 ? -11.775 10.137 8.217 1.00 58.16 103 ILE A O 1
ATOM 863 N N . LYS A 1 104 ? -12.208 10.689 6.073 1.00 60.91 104 LYS A N 1
ATOM 864 C CA . LYS A 1 104 ? -13.577 10.180 6.047 1.00 60.91 104 LYS A CA 1
ATOM 865 C C . LYS A 1 104 ? -13.568 8.677 6.280 1.00 60.91 104 LYS A C 1
ATOM 867 O O . LYS A 1 104 ? -14.176 8.196 7.228 1.00 60.91 104 LYS A O 1
ATOM 872 N N . THR A 1 105 ? -12.721 7.973 5.537 1.00 61.53 105 THR A N 1
ATOM 873 C CA . THR A 1 105 ? -12.617 6.522 5.682 1.00 61.53 105 THR A CA 1
ATOM 874 C C . THR A 1 105 ? -11.892 6.099 6.968 1.00 61.53 105 THR A C 1
ATOM 876 O O . THR A 1 105 ? -12.192 5.057 7.545 1.00 61.53 105 THR A O 1
ATOM 879 N N . THR A 1 106 ? -10.985 6.936 7.489 1.00 63.16 106 THR A N 1
ATOM 880 C CA . THR A 1 106 ? -10.362 6.715 8.811 1.00 63.16 106 THR A CA 1
ATOM 881 C C . THR A 1 106 ? -11.377 6.886 9.948 1.00 63.16 106 THR A C 1
ATOM 883 O O . THR A 1 106 ? -11.355 6.133 10.921 1.00 63.16 106 THR A O 1
ATOM 886 N N . MET A 1 107 ? -12.271 7.871 9.825 1.00 65.12 107 MET A N 1
ATOM 887 C CA . MET A 1 107 ? -13.303 8.172 10.812 1.00 65.12 107 MET A CA 1
ATOM 888 C C . MET A 1 107 ? -14.371 7.083 10.848 1.00 65.12 107 MET A C 1
ATOM 890 O O . MET A 1 107 ? -14.686 6.631 11.942 1.00 65.12 107 MET A O 1
ATOM 894 N N . ASP A 1 108 ? -14.835 6.603 9.690 1.00 66.44 108 ASP A N 1
ATOM 895 C CA . ASP A 1 108 ? -15.830 5.525 9.608 1.00 66.44 108 ASP A CA 1
ATOM 896 C C . ASP A 1 108 ? -15.346 4.258 10.346 1.00 66.44 108 ASP A C 1
ATOM 898 O O . ASP A 1 108 ? -16.071 3.6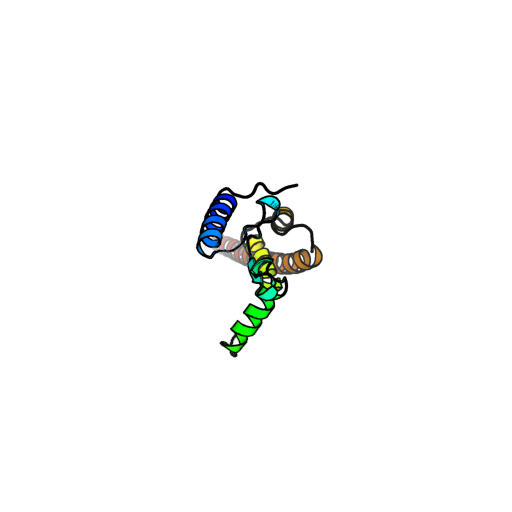99 11.176 1.00 66.44 108 ASP A O 1
ATOM 902 N N . ILE A 1 109 ? -14.078 3.866 10.146 1.00 65.50 109 ILE A N 1
ATOM 903 C CA . ILE A 1 109 ? -13.442 2.741 10.860 1.00 65.50 109 ILE A CA 1
ATOM 904 C C . ILE A 1 109 ? -13.347 3.019 12.362 1.00 65.50 109 ILE A C 1
ATOM 906 O O . ILE A 1 109 ? -13.692 2.161 13.177 1.00 65.50 109 ILE A O 1
ATOM 910 N N . TYR A 1 110 ? -12.896 4.218 12.740 1.00 65.12 110 TYR A N 1
ATOM 911 C CA . TYR A 1 110 ? -12.769 4.614 14.140 1.00 65.12 110 TYR A CA 1
ATOM 912 C C . TYR A 1 110 ? -14.106 4.527 14.885 1.00 65.12 110 TYR A C 1
ATOM 914 O O . TYR A 1 110 ? -14.147 4.000 15.998 1.00 65.12 110 TYR A O 1
ATOM 922 N N . THR A 1 111 ? -15.210 4.979 14.283 1.00 64.31 111 THR A N 1
ATOM 923 C CA . THR A 1 111 ? -16.546 4.858 14.888 1.00 64.31 111 THR A CA 1
ATOM 924 C C . THR A 1 111 ? -16.915 3.408 15.182 1.00 64.31 111 THR A C 1
ATOM 926 O O . THR A 1 111 ? -17.388 3.117 16.277 1.00 64.31 111 THR A O 1
ATOM 929 N N . HIS A 1 112 ? -16.640 2.478 14.266 1.00 68.50 112 HIS A N 1
ATOM 930 C CA . HIS A 1 112 ? -16.939 1.060 14.483 1.00 68.50 112 HIS A CA 1
ATOM 931 C C . HIS A 1 112 ? -16.060 0.419 15.566 1.00 68.50 112 HIS A C 1
ATOM 933 O O . HIS A 1 112 ? -16.571 -0.284 16.443 1.00 68.50 112 HIS A O 1
ATOM 939 N N . VAL A 1 113 ? -14.750 0.679 15.546 1.00 66.38 113 VAL A N 1
ATOM 940 C CA . VAL A 1 113 ? -13.820 0.117 16.542 1.00 66.38 113 VAL A CA 1
ATOM 941 C C . VAL A 1 113 ? -14.116 0.674 17.935 1.00 66.38 113 VAL A C 1
ATOM 943 O O . VAL A 1 113 ? -14.180 -0.081 18.904 1.00 66.38 113 VAL A O 1
ATOM 946 N N . THR A 1 114 ? -14.367 1.981 18.053 1.00 66.44 114 THR A N 1
ATOM 947 C CA . THR A 1 114 ? -14.709 2.591 19.346 1.00 66.44 114 THR A CA 1
ATOM 948 C C . THR A 1 114 ? -16.057 2.143 19.882 1.00 66.44 114 THR A C 1
ATOM 950 O O . THR A 1 114 ? -16.169 1.938 21.089 1.00 66.44 114 THR A O 1
ATOM 953 N N . GLN A 1 115 ? -17.060 1.952 19.024 1.00 67.75 115 GLN A N 1
ATOM 954 C CA . GLN A 1 115 ? -18.348 1.403 19.439 1.00 67.75 115 GLN A CA 1
ATOM 955 C C . GLN A 1 115 ? -18.177 -0.012 20.011 1.00 67.75 115 GLN A C 1
ATOM 957 O O . GLN A 1 115 ? -18.608 -0.275 21.131 1.00 67.75 115 GLN A O 1
ATOM 962 N N . THR A 1 116 ? -17.432 -0.872 19.312 1.00 69.69 116 THR A N 1
ATOM 963 C CA . THR A 1 116 ? -17.125 -2.241 19.765 1.00 69.69 116 THR A CA 1
ATOM 964 C C . THR A 1 116 ? -16.346 -2.241 21.087 1.00 69.69 116 THR A C 1
ATOM 966 O O . THR A 1 116 ? -16.635 -3.018 21.997 1.00 69.69 116 THR A O 1
ATOM 969 N N . ALA A 1 117 ? -15.370 -1.339 21.236 1.00 67.19 117 ALA A N 1
ATOM 970 C CA . ALA A 1 117 ? -14.608 -1.190 22.473 1.00 67.19 117 ALA A CA 1
ATOM 971 C C . ALA A 1 117 ? -15.483 -0.709 23.646 1.00 67.19 117 ALA A C 1
ATOM 973 O O . ALA A 1 117 ? -15.327 -1.200 24.764 1.00 67.19 117 ALA A O 1
ATOM 974 N N . ARG A 1 118 ? -16.423 0.217 23.403 1.00 65.06 118 ARG A N 1
ATOM 975 C CA . ARG A 1 118 ? -17.388 0.681 24.415 1.00 65.06 118 ARG A CA 1
ATOM 976 C C . ARG A 1 118 ? -18.347 -0.421 24.842 1.00 65.06 118 ARG A C 1
ATOM 978 O O . ARG A 1 118 ? -18.600 -0.543 26.034 1.00 65.06 118 ARG A O 1
ATOM 985 N N . GLU A 1 119 ? -18.857 -1.214 23.907 1.00 72.44 119 GLU A N 1
ATOM 986 C CA . GLU A 1 119 ? -19.733 -2.354 24.206 1.00 72.44 119 GLU A CA 1
ATOM 987 C C . GLU A 1 119 ? -19.001 -3.398 25.052 1.00 72.44 119 GLU A C 1
ATOM 989 O O . GLU A 1 119 ? -19.481 -3.781 26.117 1.00 72.44 119 GLU A O 1
ATOM 994 N N . LYS A 1 120 ? -17.769 -3.750 24.668 1.00 70.44 120 LYS A N 1
ATOM 995 C CA . LYS A 1 120 ? -16.928 -4.676 25.436 1.00 70.44 120 LYS A CA 1
ATOM 996 C C . LYS A 1 120 ? -16.627 -4.164 26.849 1.00 70.44 120 LYS A C 1
ATOM 998 O O . LYS A 1 120 ? -16.664 -4.941 27.802 1.00 70.44 120 LYS A O 1
ATOM 1003 N N . LEU A 1 121 ? -16.352 -2.865 26.998 1.00 69.44 121 LEU A N 1
ATOM 1004 C CA . LEU A 1 121 ? -16.187 -2.231 28.309 1.00 69.44 121 LEU A CA 1
ATOM 1005 C C . LEU A 1 121 ? -17.487 -2.264 29.117 1.00 69.44 121 LEU A C 1
ATOM 1007 O O . LEU A 1 121 ? -17.453 -2.608 30.294 1.00 69.44 121 LEU A O 1
ATOM 1011 N N . ALA A 1 122 ? -18.629 -1.939 28.509 1.00 71.94 122 ALA A N 1
ATOM 1012 C CA . ALA A 1 122 ? -19.928 -1.960 29.177 1.00 71.94 122 ALA A CA 1
ATOM 1013 C C . ALA A 1 122 ? -20.285 -3.364 29.696 1.00 71.94 122 ALA A C 1
ATOM 1015 O O . ALA A 1 122 ? -20.770 -3.496 30.822 1.00 71.94 122 ALA A O 1
ATOM 1016 N N . ASP A 1 123 ? -19.981 -4.408 28.925 1.00 74.69 123 ASP A N 1
ATOM 1017 C CA . ASP A 1 123 ? -20.186 -5.798 29.336 1.00 74.69 123 ASP A CA 1
ATOM 1018 C C . ASP A 1 123 ? -19.245 -6.204 30.481 1.00 74.69 123 ASP A C 1
ATOM 1020 O O . ASP A 1 123 ? -19.689 -6.794 31.469 1.00 74.69 123 ASP A O 1
ATOM 1024 N N . GLN A 1 124 ? -17.966 -5.817 30.425 1.00 68.06 124 GLN A N 1
ATOM 1025 C CA . GLN A 1 124 ? -17.019 -6.039 31.527 1.00 68.06 124 GLN A CA 1
ATOM 1026 C C . GLN A 1 124 ? -17.422 -5.299 32.812 1.00 68.06 124 GLN A C 1
ATOM 1028 O O . GLN A 1 124 ? -17.332 -5.862 33.908 1.00 68.06 124 GLN A O 1
ATOM 1033 N N . PHE A 1 125 ? -17.909 -4.061 32.697 1.00 69.94 125 PHE A N 1
ATOM 1034 C CA . PHE A 1 125 ? -18.427 -3.298 33.832 1.00 69.94 125 PHE A CA 1
ATOM 1035 C C . PHE A 1 125 ? -19.682 -3.942 34.428 1.00 69.94 125 PHE A C 1
ATOM 1037 O O 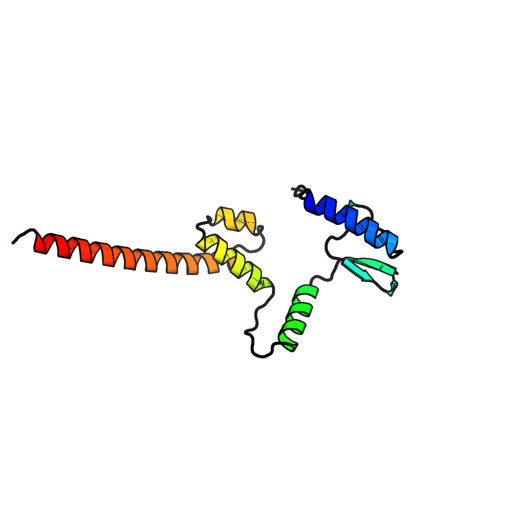. PHE A 1 125 ? -19.777 -4.045 35.651 1.00 69.94 125 PHE A O 1
ATOM 1044 N N . LYS A 1 126 ? -20.617 -4.431 33.599 1.00 70.88 126 LYS A N 1
ATOM 1045 C CA . LYS A 1 126 ? -21.794 -5.181 34.073 1.00 70.88 126 LYS A CA 1
ATOM 1046 C C . LYS A 1 126 ? -21.396 -6.427 34.855 1.00 70.88 126 LYS A C 1
ATOM 1048 O O . LYS A 1 126 ? -21.910 -6.631 35.950 1.00 70.88 126 LYS A O 1
ATOM 1053 N N . ILE A 1 127 ? -20.471 -7.229 34.328 1.00 66.19 127 ILE A N 1
ATOM 1054 C CA . ILE A 1 127 ? -19.965 -8.427 35.014 1.00 66.19 127 ILE A CA 1
ATOM 1055 C C . ILE A 1 127 ? -19.360 -8.038 36.367 1.00 66.19 127 ILE A C 1
ATOM 1057 O O . ILE A 1 127 ? -19.732 -8.602 37.393 1.00 66.19 127 ILE A O 1
ATOM 1061 N N . THR A 1 128 ? -18.496 -7.021 36.395 1.00 63.34 128 THR A N 1
ATOM 1062 C CA . THR A 1 128 ? -17.851 -6.549 37.631 1.00 63.34 128 THR A CA 1
ATOM 1063 C C . THR A 1 128 ? -18.876 -6.071 38.668 1.00 63.34 128 THR A C 1
ATOM 1065 O O . THR A 1 128 ? -18.768 -6.417 39.842 1.00 63.34 128 THR A O 1
ATOM 1068 N N . LEU A 1 129 ? -19.910 -5.331 38.252 1.00 62.19 129 LEU A N 1
ATOM 1069 C CA . LEU A 1 129 ? -20.992 -4.877 39.134 1.00 62.19 129 LEU A CA 1
ATOM 1070 C C . LEU A 1 129 ? -21.833 -6.036 39.688 1.00 62.19 129 LEU A C 1
ATOM 1072 O O . LEU A 1 129 ? -22.155 -6.030 40.874 1.00 62.19 129 LEU A O 1
ATOM 1076 N N . ILE A 1 130 ? -22.158 -7.037 38.864 1.00 62.72 130 ILE A N 1
ATOM 1077 C CA . ILE A 1 130 ? -22.918 -8.223 39.291 1.00 62.72 130 ILE A CA 1
ATOM 1078 C C . ILE A 1 130 ? -22.120 -9.033 40.319 1.00 62.72 130 ILE A C 1
ATOM 1080 O O . ILE A 1 130 ? -22.663 -9.411 41.357 1.00 62.72 130 ILE A O 1
ATOM 1084 N N . PHE A 1 131 ? -20.823 -9.249 40.083 1.00 57.22 131 PHE A N 1
ATOM 1085 C CA . PHE A 1 131 ? -19.960 -9.938 41.045 1.00 57.22 131 PHE A CA 1
ATOM 1086 C C . PHE A 1 131 ? -19.831 -9.164 42.363 1.00 57.22 131 PHE A C 1
ATOM 1088 O O . PHE A 1 131 ? -19.922 -9.765 43.431 1.00 57.22 131 PHE A O 1
ATOM 1095 N N . ASN A 1 132 ? -19.689 -7.836 42.317 1.00 55.94 132 ASN A N 1
ATOM 1096 C CA . ASN A 1 132 ? -19.542 -7.036 43.534 1.00 55.94 132 ASN A CA 1
ATOM 1097 C C . ASN A 1 132 ? -20.847 -6.958 44.354 1.00 55.94 132 ASN A C 1
ATOM 1099 O O . ASN A 1 132 ? -20.801 -6.950 45.581 1.00 55.94 132 ASN A O 1
ATOM 1103 N N . GLN A 1 133 ? -22.020 -6.970 43.704 1.00 57.50 133 GLN A N 1
ATOM 1104 C CA . GLN A 1 133 ? -23.305 -7.062 44.411 1.00 57.50 133 GLN A CA 1
ATOM 1105 C C . GLN A 1 133 ? -23.578 -8.461 44.987 1.00 57.50 133 GLN A C 1
ATOM 1107 O O . GLN A 1 133 ? -24.141 -8.565 46.075 1.00 57.50 133 GLN A O 1
ATOM 1112 N N . GLY A 1 134 ? -23.143 -9.531 44.312 1.00 51.69 134 GLY A N 1
ATOM 1113 C CA . GLY A 1 134 ? -23.268 -10.902 44.822 1.00 51.69 134 GLY A CA 1
ATOM 1114 C C . GLY A 1 134 ? -22.384 -11.188 46.043 1.00 51.69 134 GLY A C 1
ATOM 1115 O O . GLY A 1 134 ? -22.810 -11.881 46.963 1.00 51.69 134 GLY A O 1
ATOM 1116 N N . VAL A 1 135 ? -21.178 -10.609 46.097 1.00 52.62 135 VAL A N 1
ATOM 1117 C CA . VAL A 1 135 ? -20.268 -10.737 47.253 1.00 52.62 135 VAL A CA 1
ATOM 1118 C C . VAL A 1 135 ? -20.781 -9.958 48.470 1.00 52.62 135 VAL A C 1
ATOM 1120 O O . VAL A 1 135 ? -20.652 -10.435 49.596 1.00 52.62 135 VAL A O 1
ATOM 1123 N N . LEU A 1 136 ? -21.435 -8.808 48.266 1.00 49.81 136 LEU A N 1
ATOM 1124 C CA . LEU A 1 136 ? -22.048 -8.041 49.360 1.00 49.81 136 LEU A CA 1
ATOM 1125 C C . LEU A 1 136 ? -23.184 -8.818 50.061 1.00 49.81 136 LEU A C 1
ATOM 1127 O O . LEU A 1 136 ? -23.400 -8.662 51.262 1.00 49.81 136 LEU A O 1
ATOM 1131 N N . PHE A 1 137 ? -23.886 -9.683 49.323 1.00 49.19 137 PHE A N 1
ATOM 1132 C CA . PHE A 1 137 ? -24.999 -10.477 49.849 1.00 49.19 137 PHE A CA 1
ATOM 1133 C C . PHE A 1 137 ? -24.549 -11.695 50.676 1.00 49.19 137 PHE A C 1
ATOM 1135 O O . PHE A 1 137 ? -25.283 -12.140 51.549 1.00 49.19 137 PHE A O 1
ATOM 1142 N N . LEU A 1 138 ? -23.338 -12.216 50.447 1.00 49.22 138 LEU A N 1
ATOM 1143 C CA . LEU A 1 138 ? -22.787 -13.358 51.196 1.00 49.22 138 LEU A CA 1
ATOM 1144 C C . LEU A 1 138 ? -22.024 -12.956 52.470 1.00 49.22 138 LEU A C 1
ATOM 1146 O O . LEU A 1 138 ? -21.751 -13.808 53.306 1.00 49.22 138 LEU A O 1
ATOM 1150 N N . LEU A 1 139 ? -21.682 -11.675 52.635 1.00 46.91 139 LEU A N 1
ATOM 1151 C CA . LEU A 1 139 ? -20.988 -11.153 53.823 1.00 46.91 139 LEU A CA 1
ATOM 1152 C C . LEU A 1 139 ? -21.937 -10.513 54.856 1.00 46.91 139 LEU A C 1
ATOM 1154 O O . LEU A 1 139 ? -21.471 -9.918 55.824 1.00 46.91 139 LEU A O 1
ATOM 1158 N N . SER A 1 140 ? -23.256 -10.610 54.651 1.00 45.16 140 SER A N 1
ATOM 1159 C CA . SER A 1 140 ? -24.293 -10.020 55.518 1.00 45.16 140 SER A CA 1
ATOM 1160 C C . SER A 1 140 ? -25.217 -11.042 56.203 1.00 45.16 140 SER A C 1
ATOM 1162 O O . SER A 1 140 ? -26.204 -10.646 56.822 1.00 45.16 140 SER A O 1
ATOM 1164 N N . THR A 1 141 ? -24.880 -12.332 56.148 1.00 42.91 141 THR A N 1
ATOM 1165 C CA . THR A 1 141 ? -25.542 -13.426 56.889 1.00 42.91 141 THR A CA 1
ATOM 1166 C C . THR A 1 141 ? -24.562 -14.095 57.830 1.00 42.91 141 THR A C 1
ATOM 1168 O O . THR A 1 141 ? -24.936 -14.326 58.998 1.00 42.91 141 THR A O 1
#

Foldseek 3Di:
DDDPDPVVLVVLQVVVVVVCVVVVADADDPVQGDPAWDQDVVVRHTDHDDPCVVVVVLVVVCVVVVPDDDDGPVVVLVVVLLVCVVVVHDLVRSCVVSDPDDPPSSVVSVVVSVVVVVVVVVVVVVVVVVVVVVVVVVVPD

Radius of gyration: 25.35 Å; chains: 1; bounding box: 51×37×83 Å